Protein AF-S2SAC8-F1 (afdb_monomer)

Mean predicted aligned error: 4.44 Å

Solvent-accessible surface area (backbone atoms only — not comparable to full-atom values): 3250 Å² total; per-residue (Å²): 132,85,83,84,76,84,84,52,66,90,83,58,76,60,66,68,60,53,49,51,58,48,43,52,56,41,39,47,50,32,67,40,81,88,44,56,73,69,57,16,52,48,28,46,51,51,35,52,56,60,72,74,107

Radius of gyration: 16.93 Å; Cα contacts (8 Å, |Δi|>4): 26; chains: 1; bounding box: 45×16×38 Å

Sequence (53 aa):
MKKLDFSKPRYFNNRELSWLAFNDRVLEEARDKNNPLLERVRFLGITQSNLDE

pLDDT: mean 94.64, std 7.11, range [64.06, 98.75]

InterPro domains:
  IPR003414 Polyphosphate kinase [PTHR30218] (6-53)
  IPR025198 Polyphosphate kinase N-terminal domain [PF13089] (12-53)
  IPR036832 Polyphosphate kinase N-terminal domain superfamily [SSF140356] (9-53)

Secondary structure (DSSP, 8-state):
-PPP-TT-GGG---HHHHHHHHHHHHHHHHH-TTS-HHHHHHHHHHHHHHHH-

Foldseek 3Di:
DDDDDPPDCVVDDDPVVVLVVVLVVLLVCLVDPVDPPVVSVVSVVVSVVSVVD

Structure (mmCIF, N/CA/C/O backbone):
data_AF-S2SAC8-F1
#
_entry.id   AF-S2SAC8-F1
#
loop_
_atom_site.group_PDB
_atom_site.id
_atom_site.type_symbol
_atom_site.label_atom_id
_atom_site.label_alt_id
_atom_site.label_comp_id
_atom_site.label_asym_id
_atom_site.label_entity_id
_atom_site.label_seq_id
_atom_site.pdbx_PDB_ins_code
_atom_site.Cartn_x
_atom_site.Cartn_y
_atom_site.Cartn_z
_atom_site.occupancy
_atom_site.B_iso_or_equiv
_atom_site.auth_seq_id
_atom_site.auth_comp_id
_atom_site.auth_asym_id
_atom_site.auth_atom_id
_atom_site.pdbx_PDB_model_num
ATOM 1 N N . MET A 1 1 ? 39.091 -4.832 -18.834 1.00 64.06 1 MET A N 1
ATOM 2 C CA . MET A 1 1 ? 37.739 -4.816 -18.223 1.00 64.06 1 MET A CA 1
ATOM 3 C C . MET A 1 1 ? 36.694 -4.919 -19.328 1.00 64.06 1 MET A C 1
ATOM 5 O O . MET A 1 1 ? 36.792 -4.164 -20.287 1.00 64.06 1 MET A O 1
ATOM 9 N N . LYS A 1 2 ? 35.730 -5.850 -19.248 1.00 73.00 2 LYS A N 1
ATOM 10 C CA . LYS A 1 2 ? 34.585 -5.869 -20.180 1.00 73.00 2 LYS A CA 1
ATOM 11 C C . 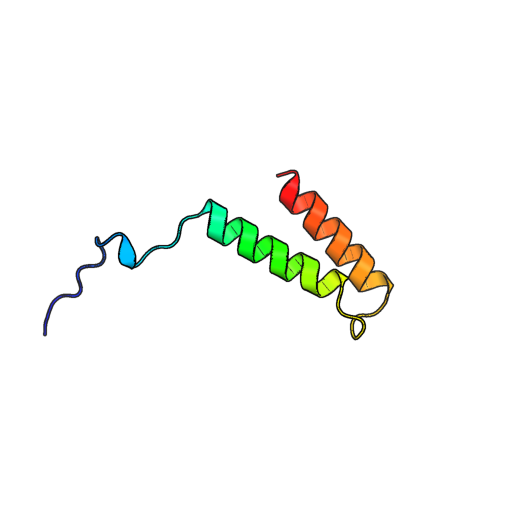LYS A 1 2 ? 33.700 -4.652 -19.889 1.00 73.00 2 LYS A C 1
ATOM 13 O O . LYS A 1 2 ? 33.330 -4.453 -18.737 1.00 73.00 2 LYS A O 1
ATOM 18 N N . LYS A 1 3 ? 33.362 -3.857 -20.909 1.00 76.50 3 LYS A N 1
ATOM 19 C CA . LYS A 1 3 ? 32.336 -2.813 -20.776 1.00 76.50 3 LYS A CA 1
ATOM 20 C C . LYS A 1 3 ? 30.988 -3.486 -20.513 1.00 76.50 3 LYS A C 1
ATOM 22 O O . LYS A 1 3 ? 30.588 -4.372 -21.267 1.00 76.50 3 LYS A O 1
ATOM 27 N N . LEU A 1 4 ? 30.323 -3.087 -19.432 1.00 80.38 4 LEU A N 1
ATOM 28 C CA . LEU A 1 4 ? 28.931 -3.446 -19.188 1.00 80.38 4 LEU A CA 1
ATOM 29 C C . LEU A 1 4 ? 28.064 -2.670 -20.181 1.00 80.38 4 LEU A C 1
ATOM 31 O O . LEU A 1 4 ? 28.169 -1.452 -20.291 1.00 80.38 4 LEU A O 1
ATOM 35 N N . ASP A 1 5 ? 27.254 -3.404 -20.932 1.00 83.81 5 ASP A N 1
ATOM 36 C CA . ASP A 1 5 ? 26.270 -2.852 -21.853 1.00 83.81 5 ASP A CA 1
ATOM 37 C C . ASP A 1 5 ? 24.911 -2.829 -21.151 1.00 83.81 5 ASP A C 1
ATOM 39 O O . ASP A 1 5 ? 24.310 -3.882 -20.940 1.00 83.81 5 ASP A O 1
ATOM 43 N N . PHE A 1 6 ? 24.453 -1.636 -20.776 1.00 85.88 6 PHE A N 1
ATOM 44 C CA . PHE A 1 6 ? 23.204 -1.420 -20.042 1.00 85.88 6 PHE A CA 1
ATOM 45 C C . PHE A 1 6 ? 21.977 -1.285 -20.950 1.00 85.88 6 PHE A C 1
ATOM 47 O O . PHE A 1 6 ? 20.879 -1.075 -20.454 1.00 85.88 6 PHE A O 1
ATOM 54 N N . SER A 1 7 ? 22.127 -1.423 -22.269 1.00 90.38 7 SER A N 1
ATOM 55 C CA . SER A 1 7 ? 21.010 -1.265 -23.210 1.00 90.38 7 SER A CA 1
ATOM 56 C C . SER A 1 7 ? 20.070 -2.475 -23.263 1.00 90.38 7 SER A C 1
ATOM 58 O O . SER A 1 7 ? 19.000 -2.412 -23.864 1.00 90.38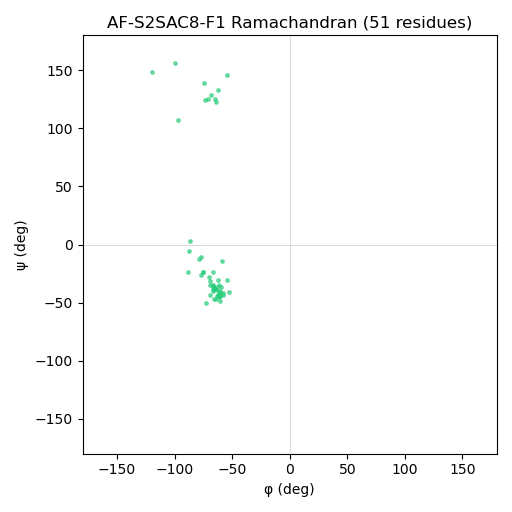 7 SER A O 1
ATOM 60 N N . LYS A 1 8 ? 20.451 -3.601 -22.646 1.00 92.25 8 LYS A N 1
ATOM 61 C CA . LYS A 1 8 ? 19.704 -4.858 -22.772 1.00 92.25 8 LYS A CA 1
ATOM 62 C C . LYS A 1 8 ? 18.395 -4.801 -21.971 1.00 92.25 8 LYS A C 1
ATOM 64 O O . LYS A 1 8 ? 18.464 -4.672 -20.748 1.00 92.25 8 LYS A O 1
ATOM 69 N N . PRO A 1 9 ? 17.226 -5.037 -22.603 1.00 89.75 9 PRO A N 1
ATOM 70 C CA . PRO A 1 9 ? 15.921 -4.967 -21.937 1.00 89.75 9 PRO A CA 1
ATOM 71 C C . PRO A 1 9 ? 15.788 -5.842 -20.685 1.00 89.75 9 PRO A C 1
ATOM 73 O O . PRO A 1 9 ? 15.111 -5.461 -19.744 1.00 89.75 9 PRO A O 1
ATOM 76 N N . ARG A 1 10 ? 16.494 -6.980 -20.628 1.00 91.31 10 ARG A N 1
ATOM 77 C CA . ARG A 1 10 ? 16.508 -7.901 -19.473 1.00 91.31 10 ARG A CA 1
ATOM 78 C C . ARG A 1 10 ? 16.986 -7.289 -18.149 1.00 91.31 10 ARG A C 1
ATOM 80 O O . ARG A 1 10 ? 16.875 -7.942 -17.120 1.00 91.31 10 ARG A O 1
ATOM 87 N N . TYR A 1 11 ? 17.615 -6.115 -18.184 1.00 92.44 11 TYR A N 1
ATOM 88 C CA . TYR A 1 11 ? 18.054 -5.402 -16.982 1.00 92.44 11 TYR A CA 1
ATOM 89 C C . TYR A 1 11 ? 16.970 -4.494 -16.398 1.00 92.44 11 TYR A C 1
ATOM 91 O O . TYR A 1 11 ? 17.176 -3.920 -15.332 1.00 92.44 11 TYR A O 1
ATOM 99 N N . PHE A 1 12 ? 15.833 -4.366 -17.079 1.00 92.75 12 PHE A N 1
ATOM 100 C CA . PHE A 1 12 ? 14.739 -3.495 -16.687 1.00 92.75 12 PHE A CA 1
ATOM 101 C C . PHE A 1 12 ? 13.478 -4.311 -16.443 1.00 92.75 12 PHE A C 1
ATOM 103 O O . PHE A 1 12 ? 13.221 -5.315 -17.107 1.00 92.75 12 PHE A O 1
ATOM 110 N N . ASN A 1 13 ? 12.670 -3.826 -15.510 1.00 93.81 13 ASN A N 1
ATOM 111 C CA . ASN A 1 13 ? 11.319 -4.316 -15.304 1.00 93.81 13 ASN A CA 1
ATOM 112 C C . ASN A 1 13 ? 10.327 -3.374 -15.981 1.00 93.81 13 ASN A C 1
ATOM 114 O O . ASN A 1 13 ? 10.606 -2.192 -16.193 1.00 93.81 13 ASN A O 1
ATOM 118 N N . ASN A 1 14 ? 9.147 -3.898 -16.306 1.00 96.38 14 ASN A N 1
ATOM 119 C CA . ASN A 1 14 ? 8.051 -3.063 -16.772 1.00 96.38 14 ASN A CA 1
ATOM 120 C C . ASN A 1 14 ? 7.658 -2.069 -15.662 1.00 96.38 14 ASN A C 1
ATOM 122 O O . ASN A 1 14 ? 7.520 -2.449 -14.495 1.00 96.38 14 ASN A O 1
ATOM 126 N N . ARG A 1 15 ? 7.497 -0.797 -16.037 1.00 96.00 15 ARG A N 1
ATOM 127 C CA . ARG A 1 15 ? 7.178 0.292 -15.109 1.00 96.00 15 ARG A CA 1
ATOM 128 C C . ARG A 1 15 ? 5.853 0.057 -14.387 1.00 96.00 15 ARG A C 1
ATOM 130 O O . ARG A 1 15 ? 5.818 0.133 -13.165 1.00 96.00 15 ARG A O 1
ATOM 137 N N . GLU A 1 16 ?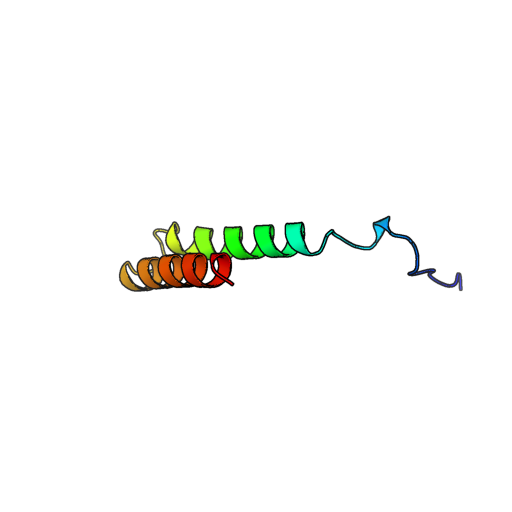 4.810 -0.285 -15.132 1.00 96.31 16 GLU A N 1
ATOM 138 C CA . GLU A 1 16 ? 3.460 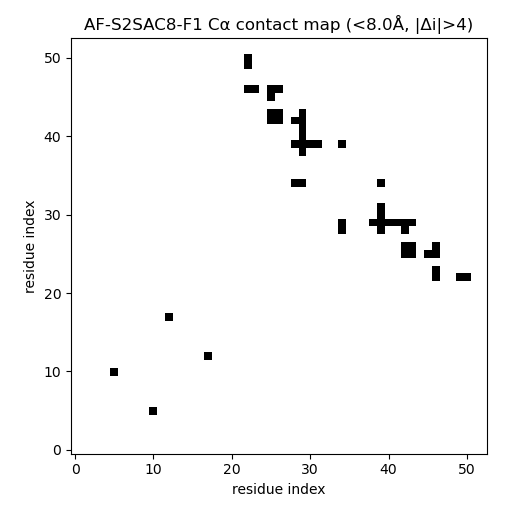-0.488 -14.602 1.00 96.31 16 GLU A CA 1
ATOM 139 C C . GLU A 1 16 ? 3.405 -1.707 -13.678 1.00 96.31 16 GLU A C 1
ATOM 141 O O . GLU A 1 16 ? 2.833 -1.646 -12.594 1.00 96.31 16 GLU A O 1
ATOM 146 N N . LEU A 1 17 ? 4.104 -2.793 -14.02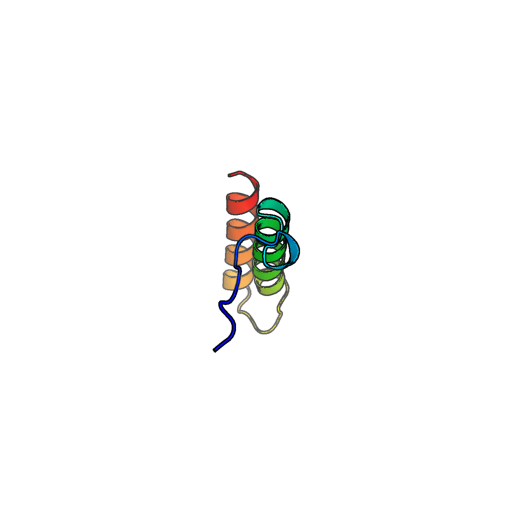6 1.00 96.56 17 LEU A N 1
ATOM 147 C CA . LE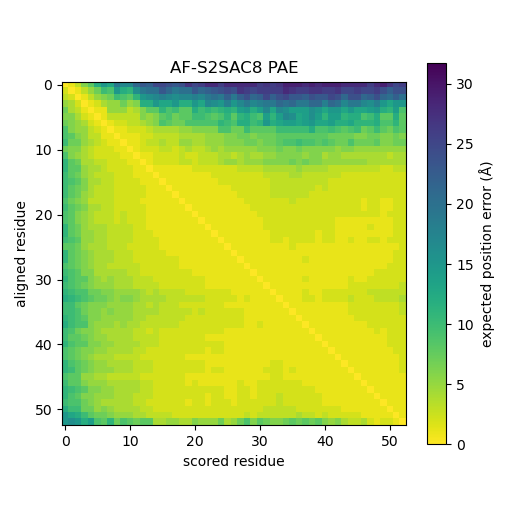U A 1 17 ? 4.232 -3.947 -13.128 1.00 96.56 17 LEU A CA 1
ATOM 148 C C . LEU A 1 17 ? 4.999 -3.604 -11.845 1.00 96.56 17 LEU A C 1
ATOM 150 O O . LEU A 1 17 ? 4.643 -4.075 -10.769 1.00 96.56 17 LEU A O 1
ATOM 154 N N . SER A 1 18 ? 6.039 -2.773 -11.943 1.00 97.12 18 SER A N 1
ATOM 155 C CA . SER A 1 18 ? 6.797 -2.320 -10.769 1.00 97.12 18 SER A CA 1
ATOM 156 C C . SER A 1 18 ? 5.947 -1.424 -9.865 1.00 97.12 18 SER A C 1
ATOM 158 O O . SER A 1 18 ? 6.066 -1.494 -8.643 1.00 97.12 18 SER A O 1
ATOM 160 N N . TRP A 1 19 ? 5.073 -0.612 -10.460 1.00 97.00 19 TRP A N 1
ATOM 161 C CA . TRP A 1 19 ? 4.124 0.237 -9.748 1.00 97.00 19 TRP A CA 1
ATOM 162 C C . TRP A 1 19 ? 3.022 -0.580 -9.059 1.00 97.00 19 TRP A C 1
ATOM 164 O O . TRP A 1 19 ? 2.762 -0.376 -7.875 1.00 97.00 19 TRP A O 1
ATOM 174 N N . LEU A 1 20 ? 2.456 -1.588 -9.730 1.00 97.62 20 LEU A N 1
ATOM 175 C CA . LEU A 1 20 ? 1.506 -2.518 -9.107 1.00 97.62 20 LEU A CA 1
ATOM 176 C C . LEU A 1 20 ? 2.143 -3.287 -7.941 1.00 97.62 20 LEU A C 1
ATOM 178 O O . LEU A 1 20 ? 1.558 -3.364 -6.866 1.00 97.62 20 LEU A O 1
ATOM 182 N N . ALA A 1 21 ? 3.371 -3.788 -8.110 1.00 97.88 21 ALA A N 1
ATOM 183 C CA . ALA A 1 21 ? 4.110 -4.471 -7.044 1.00 97.88 21 ALA A CA 1
ATOM 184 C C . ALA A 1 21 ? 4.493 -3.541 -5.877 1.00 97.88 21 ALA A C 1
ATOM 186 O O . ALA A 1 21 ? 4.759 -3.989 -4.762 1.00 97.88 21 ALA A O 1
ATOM 187 N N . PHE A 1 22 ? 4.576 -2.233 -6.116 1.00 97.81 22 PHE A N 1
ATOM 188 C CA . PHE A 1 22 ? 4.698 -1.254 -5.043 1.00 97.81 22 PHE A CA 1
ATOM 189 C C . PHE A 1 22 ? 3.377 -1.105 -4.283 1.00 97.81 22 PHE A C 1
ATOM 191 O O . PHE A 1 22 ? 3.385 -1.248 -3.064 1.00 97.81 22 PHE A O 1
ATOM 198 N N . ASN A 1 23 ? 2.258 -0.898 -4.982 1.00 98.25 23 ASN A N 1
ATOM 199 C CA . ASN A 1 23 ? 0.945 -0.760 -4.347 1.00 98.25 23 ASN A CA 1
ATOM 200 C C . ASN A 1 23 ? 0.519 -2.010 -3.570 1.00 98.25 23 ASN A C 1
ATOM 202 O O . ASN A 1 23 ? -0.066 -1.885 -2.497 1.00 98.25 23 ASN A O 1
ATOM 206 N N . ASP A 1 24 ? 0.872 -3.205 -4.044 1.00 98.25 24 ASP A N 1
ATOM 207 C CA . ASP A 1 24 ? 0.599 -4.447 -3.314 1.00 98.25 24 ASP A CA 1
ATOM 208 C C . ASP A 1 24 ? 1.316 -4.482 -1.953 1.00 98.25 24 ASP A C 1
ATOM 210 O O . ASP A 1 24 ? 0.702 -4.805 -0.941 1.00 98.25 24 ASP A O 1
ATOM 214 N N . ARG A 1 25 ? 2.569 -4.010 -1.881 1.00 98.44 25 ARG A N 1
ATOM 215 C CA . ARG A 1 25 ? 3.302 -3.883 -0.607 1.00 98.44 25 ARG A CA 1
ATOM 216 C C . ARG A 1 25 ? 2.693 -2.839 0.331 1.00 98.44 25 ARG A C 1
ATOM 218 O O . ARG A 1 25 ? 2.676 -3.035 1.539 1.00 98.44 25 ARG A O 1
ATOM 225 N N . VAL A 1 26 ? 2.154 -1.740 -0.199 1.00 98.44 26 VAL A N 1
ATOM 226 C CA . VAL A 1 26 ? 1.413 -0.762 0.624 1.00 98.44 26 VAL A CA 1
ATOM 227 C C . VAL A 1 26 ? 0.134 -1.396 1.188 1.00 98.44 26 VAL A C 1
ATOM 229 O O . VAL A 1 26 ? -0.216 -1.181 2.349 1.00 98.44 26 VAL A O 1
ATOM 232 N N . LEU A 1 27 ? -0.540 -2.230 0.397 1.00 98.56 27 LEU A N 1
ATOM 233 C CA . LEU A 1 27 ? -1.729 -2.959 0.826 1.00 98.56 27 LEU A CA 1
ATOM 234 C C . LEU A 1 27 ? -1.413 -4.048 1.864 1.00 98.56 27 LEU A C 1
ATOM 236 O O . LEU A 1 27 ? -2.244 -4.328 2.733 1.00 98.56 27 LEU A O 1
ATOM 240 N N . GLU A 1 28 ? -0.230 -4.662 1.808 1.00 98.69 28 GLU A N 1
ATOM 241 C CA . GLU A 1 28 ? 0.255 -5.591 2.836 1.00 98.69 28 GLU A CA 1
ATOM 242 C C . GLU A 1 28 ? 0.317 -4.924 4.219 1.00 98.69 28 GLU A C 1
ATOM 244 O O . GLU A 1 28 ? -0.171 -5.510 5.188 1.00 98.69 28 GLU A O 1
ATOM 249 N N . GLU A 1 29 ? 0.770 -3.670 4.315 1.00 98.62 29 GLU A N 1
ATOM 250 C CA . GLU A 1 29 ? 0.806 -2.915 5.580 1.00 98.62 29 GLU A CA 1
ATOM 251 C C . GLU A 1 29 ? -0.591 -2.686 6.184 1.00 98.62 29 GLU A C 1
ATOM 253 O O . GLU A 1 29 ? -0.765 -2.669 7.407 1.00 98.62 29 GLU A O 1
ATOM 258 N N . ALA A 1 30 ? -1.627 -2.579 5.343 1.00 98.50 30 ALA A N 1
ATOM 259 C CA . ALA A 1 30 ? -3.017 -2.519 5.800 1.00 98.50 30 ALA A CA 1
ATOM 260 C C . ALA A 1 30 ? -3.511 -3.866 6.373 1.00 98.50 30 ALA A C 1
ATOM 262 O O . ALA A 1 30 ? -4.405 -3.920 7.234 1.00 98.50 30 ALA A O 1
ATOM 263 N N . ARG A 1 31 ? -2.943 -4.980 5.902 1.00 98.44 31 ARG A N 1
ATOM 264 C CA . ARG A 1 31 ? -3.298 -6.344 6.324 1.00 98.44 31 ARG A CA 1
ATOM 265 C C . ARG A 1 31 ? -2.506 -6.813 7.543 1.00 98.44 31 ARG A C 1
ATOM 267 O O . ARG A 1 31 ? -3.013 -7.681 8.259 1.00 98.44 31 ARG A O 1
ATOM 274 N N . ASP A 1 32 ? -1.328 -6.248 7.805 1.00 98.56 32 ASP A N 1
ATOM 275 C CA . ASP A 1 32 ? -0.504 -6.632 8.952 1.00 98.56 32 ASP A CA 1
ATOM 276 C C . ASP A 1 32 ? -1.208 -6.309 10.280 1.00 98.56 32 ASP A C 1
ATOM 278 O O . ASP A 1 32 ? -1.577 -5.172 10.565 1.00 98.56 32 ASP A O 1
ATOM 282 N N . LYS A 1 33 ? -1.401 -7.334 11.116 1.00 98.12 33 LYS A N 1
ATOM 283 C CA . LYS A 1 33 ? -2.031 -7.219 12.440 1.00 98.12 33 LYS A CA 1
ATOM 284 C C . LYS A 1 33 ? -1.080 -6.674 13.509 1.00 98.12 33 LYS A C 1
ATOM 286 O O . LYS A 1 33 ? -1.559 -6.330 14.587 1.00 98.12 33 LYS A O 1
ATOM 291 N N . ASN A 1 34 ? 0.220 -6.601 13.226 1.00 98.44 34 ASN A N 1
ATOM 292 C CA . ASN A 1 34 ? 1.206 -5.966 14.100 1.00 98.44 34 ASN A CA 1
ATOM 293 C C . ASN A 1 34 ? 1.119 -4.434 14.035 1.00 98.44 34 ASN A C 1
ATOM 295 O O . ASN A 1 34 ? 1.481 -3.759 14.998 1.00 98.44 34 ASN A O 1
ATOM 299 N N . ASN A 1 35 ? 0.583 -3.887 12.939 1.00 98.44 35 ASN A N 1
ATOM 300 C CA . ASN A 1 35 ? 0.315 -2.461 12.808 1.00 98.44 35 ASN A CA 1
ATOM 301 C C . ASN A 1 35 ? -0.920 -2.057 13.640 1.00 98.44 35 ASN A C 1
ATOM 303 O O . ASN A 1 35 ? -1.940 -2.761 13.624 1.00 98.44 35 ASN A O 1
ATOM 307 N N . PRO A 1 36 ? -0.892 -0.903 14.339 1.00 98.62 36 PRO A N 1
ATOM 308 C CA . PRO A 1 36 ? -2.069 -0.378 15.020 1.00 98.62 36 PRO A CA 1
ATOM 309 C C . PRO A 1 36 ? -3.259 -0.234 14.065 1.00 98.62 36 PRO A C 1
ATOM 311 O O . PRO A 1 36 ? -3.101 0.124 12.898 1.00 98.62 36 PRO A O 1
ATOM 314 N N . LEU A 1 37 ? -4.475 -0.463 14.573 1.00 98.31 37 LEU A N 1
ATOM 315 C CA . LEU A 1 37 ? -5.689 -0.509 13.748 1.00 98.31 37 LEU A CA 1
ATOM 316 C C . LEU A 1 37 ? -5.872 0.739 12.869 1.00 98.31 37 LEU A C 1
ATOM 318 O O . LEU A 1 37 ? -6.238 0.620 11.705 1.00 98.31 37 LEU A O 1
ATOM 322 N N . LEU A 1 38 ? -5.594 1.926 13.411 1.00 98.56 38 LEU A N 1
ATOM 323 C CA . LEU A 1 38 ? -5.713 3.183 12.672 1.00 98.56 38 LEU A CA 1
ATOM 324 C C . LEU A 1 38 ? -4.656 3.340 11.572 1.00 98.56 38 LEU A C 1
ATOM 326 O O . LEU A 1 38 ? -4.981 3.867 10.511 1.00 98.56 38 LEU A O 1
ATOM 330 N N . GLU A 1 39 ? -3.430 2.853 11.775 1.00 98.62 39 GLU A N 1
ATOM 331 C CA . GLU A 1 39 ? -2.394 2.892 10.732 1.00 98.62 39 GLU A CA 1
ATOM 332 C C . GLU A 1 39 ? -2.768 1.986 9.558 1.00 98.62 39 GLU A C 1
ATOM 334 O O . GLU A 1 39 ? -2.632 2.372 8.402 1.00 98.62 39 GLU A O 1
ATOM 339 N N . ARG A 1 40 ? -3.369 0.826 9.836 1.00 98.75 40 ARG A N 1
ATOM 340 C CA . ARG A 1 40 ? -3.869 -0.077 8.791 1.00 98.75 40 ARG A CA 1
ATOM 341 C C . ARG A 1 40 ? -4.945 0.572 7.920 1.00 98.75 40 ARG A C 1
ATOM 343 O O . ARG A 1 40 ? -4.941 0.406 6.704 1.00 98.75 40 ARG A O 1
ATOM 350 N N . VAL A 1 41 ? -5.853 1.339 8.530 1.00 98.56 41 VAL A N 1
ATOM 351 C CA . VAL A 1 41 ? -6.875 2.106 7.796 1.00 98.56 41 VAL A CA 1
ATOM 352 C C . VAL A 1 41 ? -6.229 3.197 6.940 1.00 98.56 41 VAL A C 1
ATOM 354 O O . VAL A 1 41 ? -6.657 3.413 5.808 1.00 98.56 41 VAL A O 1
ATOM 357 N N . ARG A 1 42 ? -5.168 3.851 7.430 1.00 98.56 42 ARG A N 1
ATOM 358 C CA . ARG A 1 42 ? -4.408 4.824 6.632 1.00 98.56 42 ARG A CA 1
ATOM 359 C C . ARG A 1 42 ? -3.731 4.166 5.434 1.00 98.56 42 ARG A C 1
ATOM 361 O O . ARG A 1 42 ? -3.886 4.675 4.332 1.00 98.56 42 ARG A O 1
ATOM 368 N N . PHE A 1 43 ? -3.061 3.027 5.611 1.00 98.69 43 PHE A N 1
ATOM 369 C CA . PHE A 1 43 ? -2.459 2.279 4.500 1.00 98.69 43 PHE A CA 1
ATOM 370 C C . PHE A 1 43 ? -3.486 1.833 3.456 1.00 98.69 43 PHE A C 1
ATOM 372 O O . PHE A 1 43 ? -3.211 1.891 2.256 1.00 98.69 43 PHE A O 1
ATOM 379 N N . LEU A 1 44 ? -4.694 1.461 3.890 1.00 98.31 44 LEU A N 1
ATOM 380 C CA . LEU A 1 44 ? -5.791 1.163 2.972 1.00 98.31 44 LEU A CA 1
ATOM 381 C C . LEU A 1 44 ? -6.190 2.398 2.148 1.00 98.31 44 LEU A C 1
ATOM 383 O O . LEU A 1 44 ? -6.348 2.291 0.934 1.00 98.31 44 LEU A O 1
ATOM 387 N N . GLY A 1 45 ? -6.298 3.565 2.790 1.00 98.44 45 GLY A N 1
ATOM 388 C CA . GLY A 1 45 ? -6.558 4.837 2.109 1.00 98.44 45 GLY A CA 1
ATOM 389 C C . GLY A 1 45 ? -5.451 5.221 1.125 1.00 98.44 45 GLY A C 1
ATOM 390 O O . GLY A 1 45 ? -5.747 5.578 -0.008 1.00 98.44 45 GLY A O 1
ATOM 391 N N . ILE A 1 46 ? -4.181 5.066 1.516 1.00 98.50 46 ILE A N 1
ATOM 392 C CA . ILE A 1 46 ? -3.023 5.335 0.646 1.00 98.50 46 ILE A CA 1
ATOM 393 C C . ILE A 1 46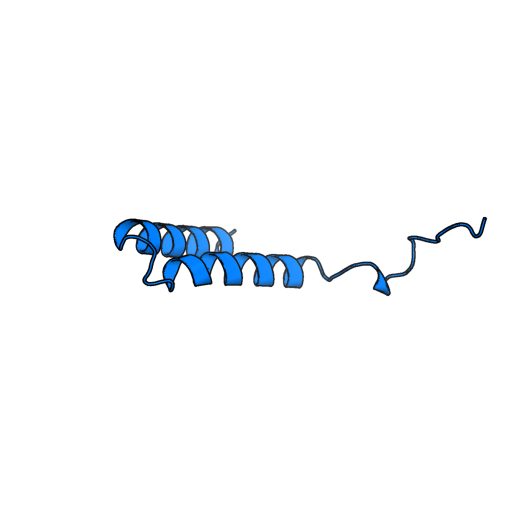 ? -3.044 4.419 -0.579 1.00 98.50 46 ILE A C 1
ATOM 395 O O . ILE A 1 46 ? -2.862 4.891 -1.694 1.00 98.50 46 ILE A O 1
ATOM 399 N N . THR A 1 47 ? -3.308 3.121 -0.393 1.00 98.25 47 THR A N 1
ATOM 400 C CA . THR A 1 47 ? -3.412 2.172 -1.514 1.00 98.25 47 THR A CA 1
ATOM 401 C C . THR A 1 47 ? -4.493 2.610 -2.503 1.00 98.25 47 THR A C 1
ATOM 403 O O . THR A 1 47 ? -4.274 2.569 -3.708 1.00 98.25 47 THR A O 1
ATOM 406 N N . GLN A 1 48 ? -5.653 3.044 -2.002 1.00 98.12 48 GLN A N 1
ATOM 407 C CA . GLN A 1 48 ? -6.751 3.514 -2.843 1.00 98.12 48 GLN A CA 1
ATOM 408 C C . GLN A 1 48 ? -6.388 4.805 -3.587 1.00 98.12 48 GLN A C 1
ATOM 410 O O . GLN A 1 48 ? -6.579 4.861 -4.795 1.00 98.12 48 GLN A O 1
ATOM 415 N N . SER A 1 49 ? -5.821 5.804 -2.903 1.00 98.12 49 SER A N 1
ATOM 416 C CA . SER A 1 49 ? -5.400 7.056 -3.549 1.00 98.12 49 SER A CA 1
ATOM 417 C C . SER A 1 49 ? -4.344 6.812 -4.624 1.00 98.12 49 SER A C 1
ATOM 419 O O . SER A 1 49 ? -4.455 7.358 -5.712 1.00 98.12 49 SER A O 1
ATOM 421 N N . ASN A 1 50 ? -3.373 5.934 -4.360 1.00 96.75 50 ASN A N 1
ATOM 422 C CA . ASN A 1 50 ? -2.369 5.580 -5.354 1.00 96.75 50 ASN A CA 1
ATOM 423 C C . ASN A 1 50 ? -2.980 4.888 -6.575 1.00 96.75 50 ASN A C 1
ATOM 425 O O . ASN A 1 50 ? -2.467 5.081 -7.658 1.00 96.75 50 ASN A O 1
ATOM 429 N N . LEU A 1 51 ? -4.009 4.045 -6.422 1.00 95.56 51 LEU A N 1
ATOM 430 C CA . LEU A 1 51 ? -4.630 3.351 -7.560 1.00 95.56 51 LEU A CA 1
ATOM 431 C C . LEU A 1 51 ? -5.523 4.257 -8.416 1.00 95.56 51 LEU A C 1
ATOM 433 O O . LEU A 1 51 ? -5.775 3.922 -9.573 1.00 95.56 51 LEU A O 1
ATOM 437 N N . ASP A 1 52 ? -6.024 5.347 -7.838 1.00 96.56 52 ASP A N 1
ATOM 438 C CA . ASP A 1 52 ? -6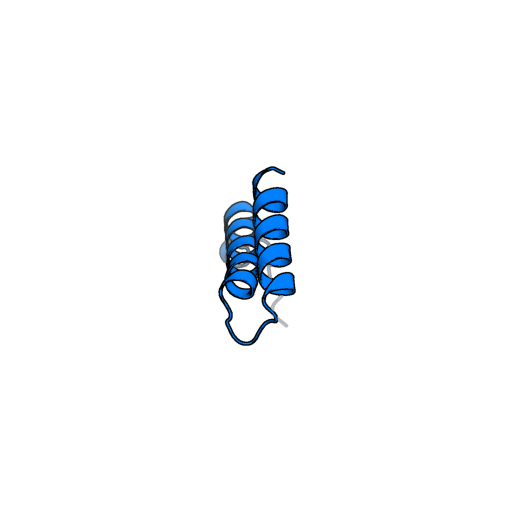.813 6.356 -8.544 1.00 96.56 52 ASP A CA 1
ATOM 439 C C . ASP A 1 52 ? -5.946 7.294 -9.407 1.00 96.56 52 ASP A C 1
ATOM 441 O O . ASP A 1 52 ? -6.455 7.857 -10.379 1.00 96.56 52 ASP A O 1
ATOM 445 N N . GLU A 1 53 ? -4.672 7.483 -9.040 1.00 89.69 53 GLU A N 1
ATOM 446 C CA . GLU A 1 53 ? -3.668 8.251 -9.802 1.00 89.69 53 GLU A CA 1
ATOM 447 C C . GLU A 1 53 ? -3.222 7.542 -11.092 1.00 89.69 53 GLU A C 1
ATOM 449 O O . GLU A 1 53 ? -3.123 8.243 -12.130 1.00 89.69 53 GLU A O 1
#

Nearest 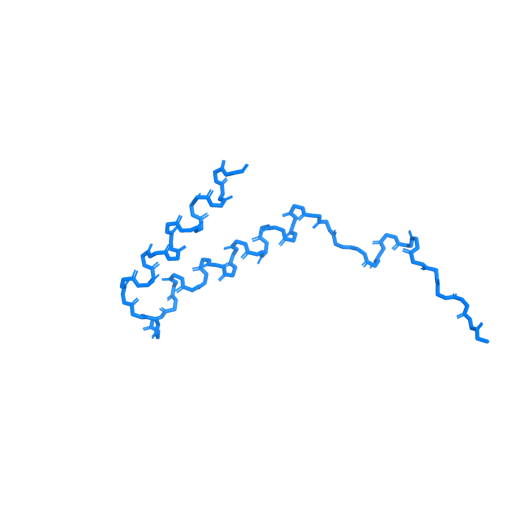PDB structures (foldseek):
  8tkp-assembly1_D  TM=6.819E-01  e=3.174E+00  Caenorhabditis elegans
  3aai-assembly1_D  TM=4.532E-01  e=4.183E+00  Thermus thermophilus HB8

Organism: NCBI:txid1256206